Protein AF-G5IZK9-F1 (afdb_monomer_lite)

Structure (mmCIF, N/CA/C/O backbone):
data_AF-G5IZK9-F1
#
_entry.id   AF-G5IZK9-F1
#
loop_
_atom_site.group_PDB
_atom_site.id
_atom_site.type_symbol
_atom_site.label_atom_id
_atom_site.label_alt_id
_atom_site.label_comp_id
_atom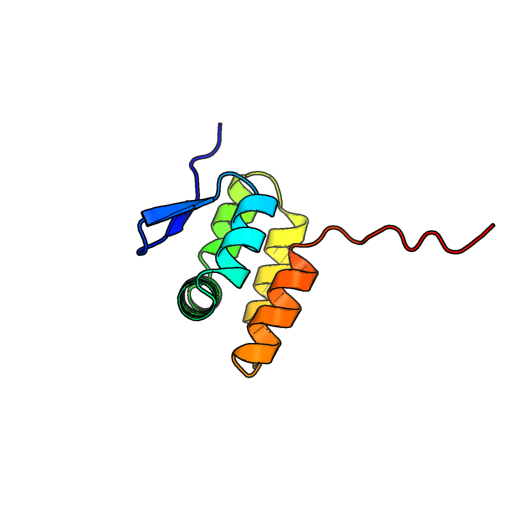_site.label_asym_id
_atom_site.label_entity_id
_atom_site.label_seq_id
_atom_site.pdbx_PDB_ins_code
_atom_site.Cartn_x
_atom_site.Cartn_y
_atom_site.Cartn_z
_atom_site.occupancy
_atom_site.B_iso_or_equiv
_atom_site.auth_seq_id
_atom_site.auth_comp_id
_atom_site.auth_asym_id
_atom_site.auth_atom_id
_atom_site.pdbx_PDB_model_num
ATOM 1 N N . MET A 1 1 ? 0.678 -10.704 -17.414 1.00 66.62 1 MET A N 1
ATOM 2 C CA . MET A 1 1 ? 1.435 -10.135 -16.281 1.00 66.62 1 MET A CA 1
ATOM 3 C C . MET A 1 1 ? 0.705 -8.887 -15.839 1.00 66.62 1 MET A C 1
ATOM 5 O O . MET A 1 1 ? 0.299 -8.144 -16.728 1.00 66.62 1 MET A O 1
ATOM 9 N N . PRO A 1 2 ? 0.484 -8.693 -14.534 1.00 82.00 2 PRO A N 1
ATOM 10 C CA . PRO A 1 2 ? -0.068 -7.442 -14.045 1.00 82.00 2 PRO A CA 1
ATOM 11 C C . PRO A 1 2 ? 0.888 -6.276 -14.330 1.00 82.00 2 PRO A C 1
ATOM 13 O O . PRO A 1 2 ? 2.108 -6.444 -14.323 1.00 82.00 2 PRO A O 1
ATOM 16 N N . GLU A 1 3 ? 0.331 -5.101 -14.602 1.00 89.81 3 GLU A N 1
ATOM 17 C CA . GLU A 1 3 ? 1.081 -3.851 -14.685 1.00 89.81 3 GLU A CA 1
ATOM 18 C C . GLU A 1 3 ? 1.729 -3.467 -13.334 1.00 89.81 3 GLU A C 1
ATOM 20 O O . GLU A 1 3 ? 1.100 -3.625 -12.279 1.00 89.81 3 GLU A O 1
ATOM 25 N N . PRO A 1 4 ? 2.975 -2.946 -13.340 1.00 93.44 4 PRO A N 1
ATOM 26 C CA . PRO A 1 4 ? 3.612 -2.437 -12.130 1.00 93.44 4 PRO A CA 1
ATOM 27 C C . PRO A 1 4 ? 2.895 -1.221 -11.562 1.00 93.44 4 PRO A C 1
ATOM 29 O O . PRO A 1 4 ? 2.374 -0.386 -12.306 1.00 93.44 4 PRO A O 1
ATOM 32 N N . PHE A 1 5 ? 2.994 -1.058 -10.245 1.00 93.31 5 PHE A N 1
ATOM 33 C CA . PHE A 1 5 ? 2.646 0.198 -9.603 1.00 93.31 5 PHE A CA 1
ATOM 34 C C . PHE A 1 5 ? 3.674 1.260 -9.982 1.00 93.31 5 PHE A C 1
ATOM 36 O O . PHE A 1 5 ? 4.877 1.061 -9.795 1.00 93.31 5 PHE A O 1
ATOM 43 N N . ARG A 1 6 ? 3.202 2.385 -10.520 1.00 92.94 6 ARG A N 1
ATOM 44 C CA . ARG A 1 6 ? 4.057 3.498 -10.933 1.00 92.94 6 ARG A CA 1
ATOM 45 C C . ARG A 1 6 ? 4.009 4.601 -9.891 1.00 92.94 6 ARG A C 1
ATOM 47 O O . ARG A 1 6 ? 2.952 5.178 -9.663 1.00 92.94 6 ARG A O 1
ATOM 54 N N . PHE A 1 7 ? 5.156 4.903 -9.302 1.00 92.31 7 PHE A N 1
ATOM 55 C CA . PHE A 1 7 ? 5.316 6.035 -8.398 1.00 92.31 7 PHE A CA 1
ATOM 56 C C . PHE A 1 7 ? 5.581 7.325 -9.179 1.00 92.31 7 PHE A C 1
ATOM 58 O O . PHE A 1 7 ? 6.111 7.294 -10.293 1.00 92.31 7 PHE A O 1
ATOM 65 N N . SER A 1 8 ? 5.263 8.476 -8.583 1.00 88.50 8 SER A N 1
ATOM 66 C CA . SER A 1 8 ? 5.547 9.792 -9.174 1.00 88.50 8 SER A CA 1
ATOM 67 C C . SER A 1 8 ? 7.051 10.051 -9.256 1.00 88.50 8 SER A C 1
ATOM 69 O O . SER A 1 8 ? 7.508 10.749 -10.157 1.00 88.50 8 SER A O 1
ATOM 71 N N . SER A 1 9 ? 7.825 9.448 -8.350 1.00 86.38 9 SER A N 1
ATOM 72 C CA . SER A 1 9 ? 9.290 9.415 -8.379 1.00 86.38 9 SER A CA 1
ATOM 73 C C . SER A 1 9 ? 9.874 8.649 -9.575 1.00 86.38 9 SER A C 1
ATOM 75 O O . SER A 1 9 ? 11.073 8.744 -9.829 1.00 86.38 9 SER A O 1
ATOM 77 N N . GLY A 1 10 ? 9.055 7.905 -10.326 1.00 88.38 10 GLY A N 1
ATOM 78 C CA . GLY A 1 10 ? 9.490 7.069 -11.447 1.00 88.38 10 GLY A CA 1
ATOM 79 C C . GLY A 1 10 ? 9.881 5.644 -11.046 1.00 88.38 10 GLY A C 1
ATOM 80 O O . GLY A 1 10 ? 10.189 4.836 -11.923 1.00 88.38 10 GLY A O 1
ATOM 81 N N . HIS A 1 11 ? 9.832 5.307 -9.752 1.00 90.56 11 HIS A N 1
ATOM 82 C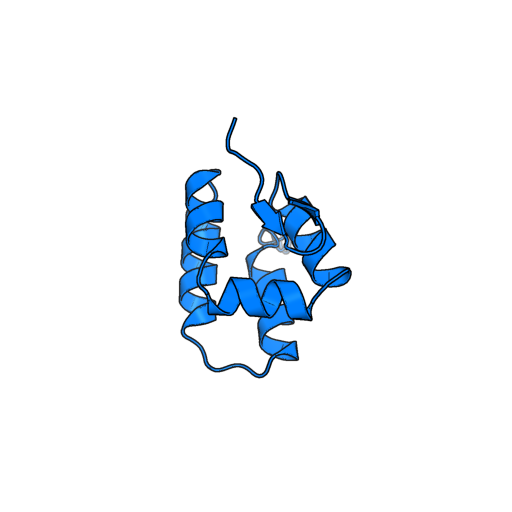 CA . HIS A 1 11 ? 9.991 3.928 -9.299 1.00 90.56 11 HIS A CA 1
ATOM 83 C C . HIS A 1 11 ? 8.828 3.054 -9.779 1.00 90.56 11 HIS A C 1
ATOM 85 O O . HIS A 1 11 ? 7.680 3.497 -9.882 1.00 90.56 11 HIS A O 1
ATOM 91 N N . LEU A 1 12 ? 9.140 1.790 -10.059 1.00 93.12 12 LEU A N 1
ATOM 92 C CA . LEU A 1 12 ? 8.179 0.775 -10.467 1.00 93.12 12 LEU A CA 1
ATOM 93 C C . LEU A 1 12 ? 8.213 -0.365 -9.456 1.00 93.12 12 LEU A C 1
ATOM 95 O O . LEU A 1 12 ? 9.264 -0.975 -9.272 1.00 93.12 12 LEU A O 1
ATOM 99 N N . ALA A 1 13 ? 7.072 -0.672 -8.842 1.00 92.94 13 ALA A N 1
ATOM 100 C CA . ALA A 1 13 ? 6.930 -1.882 -8.042 1.00 92.94 13 ALA A CA 1
ATOM 101 C C . ALA A 1 13 ? 6.210 -2.958 -8.854 1.00 92.94 13 ALA A C 1
ATOM 103 O O . ALA A 1 13 ? 5.057 -2.783 -9.248 1.00 92.94 13 ALA A O 1
ATOM 104 N N . HIS A 1 14 ? 6.898 -4.070 -9.115 1.00 92.00 14 HIS A N 1
ATOM 105 C CA . HIS A 1 14 ? 6.308 -5.238 -9.776 1.00 92.00 14 HIS A CA 1
ATOM 106 C C . HIS A 1 14 ? 5.735 -6.232 -8.765 1.00 92.00 14 HIS A C 1
ATOM 108 O O . HIS A 1 14 ? 4.841 -7.008 -9.096 1.00 92.00 14 HIS A O 1
ATOM 114 N N . THR A 1 15 ? 6.258 -6.212 -7.541 1.00 91.75 15 THR A N 1
ATOM 115 C CA . THR A 1 15 ? 5.921 -7.150 -6.473 1.00 91.75 15 THR A CA 1
ATOM 116 C C . THR A 1 15 ? 5.740 -6.427 -5.140 1.00 91.75 15 THR A C 1
ATOM 118 O O . THR A 1 15 ? 6.137 -5.272 -4.976 1.00 91.75 15 THR A O 1
ATOM 121 N N . VAL A 1 16 ? 5.177 -7.127 -4.155 1.00 91.94 16 VAL A N 1
ATOM 122 C CA . VAL A 1 16 ? 5.098 -6.640 -2.768 1.00 91.94 16 VAL A CA 1
ATOM 123 C C . VAL A 1 16 ? 6.491 -6.350 -2.196 1.00 91.94 16 VAL A C 1
ATOM 125 O O . VAL A 1 16 ? 6.673 -5.362 -1.492 1.00 91.94 16 VAL A O 1
ATOM 128 N N . ALA A 1 17 ? 7.498 -7.152 -2.552 1.00 90.25 17 ALA A N 1
ATOM 129 C CA . ALA A 1 17 ? 8.878 -6.924 -2.132 1.00 90.25 17 ALA A CA 1
ATOM 130 C C . ALA A 1 17 ? 9.450 -5.608 -2.692 1.00 90.25 17 ALA A C 1
ATOM 132 O O . ALA A 1 17 ? 10.084 -4.858 -1.949 1.00 90.25 17 ALA A O 1
ATOM 133 N N . ASP A 1 18 ? 9.176 -5.281 -3.962 1.00 92.12 18 ASP A N 1
ATOM 134 C CA . ASP A 1 18 ? 9.557 -3.979 -4.530 1.00 92.12 18 ASP A CA 1
ATOM 135 C C . ASP A 1 18 ? 8.866 -2.829 -3.787 1.00 92.12 18 ASP A C 1
ATOM 137 O O . ASP A 1 18 ? 9.502 -1.828 -3.458 1.00 92.12 18 ASP A O 1
ATOM 141 N N . LEU A 1 19 ? 7.575 -2.985 -3.473 1.00 92.50 19 LEU A N 1
ATOM 142 C CA . LEU A 1 19 ? 6.808 -1.989 -2.725 1.00 92.50 19 LEU A CA 1
ATOM 143 C C . LEU A 1 19 ? 7.414 -1.731 -1.335 1.00 92.50 19 LEU A C 1
ATOM 145 O O . LEU A 1 19 ? 7.550 -0.573 -0.938 1.00 92.50 19 LEU A O 1
ATOM 149 N N . ILE A 1 20 ? 7.843 -2.777 -0.621 1.00 92.19 20 ILE A N 1
ATOM 150 C CA . ILE A 1 20 ? 8.573 -2.641 0.650 1.00 92.19 20 ILE A CA 1
ATOM 151 C C . ILE A 1 20 ? 9.874 -1.853 0.440 1.00 92.19 20 ILE A C 1
ATOM 153 O O . ILE A 1 20 ? 10.198 -0.978 1.244 1.00 92.19 20 ILE A O 1
ATOM 157 N N . GLY A 1 21 ? 10.605 -2.101 -0.648 1.00 91.25 21 GLY A N 1
ATOM 158 C CA . GLY A 1 21 ? 11.789 -1.316 -1.009 1.00 91.25 21 GLY A CA 1
ATOM 159 C C . GLY A 1 21 ? 11.482 0.181 -1.134 1.00 91.25 21 GLY A C 1
ATOM 160 O O . GLY A 1 21 ? 12.164 1.011 -0.527 1.00 91.25 21 GLY A O 1
ATOM 161 N N . VAL A 1 22 ? 10.397 0.529 -1.831 1.00 91.50 22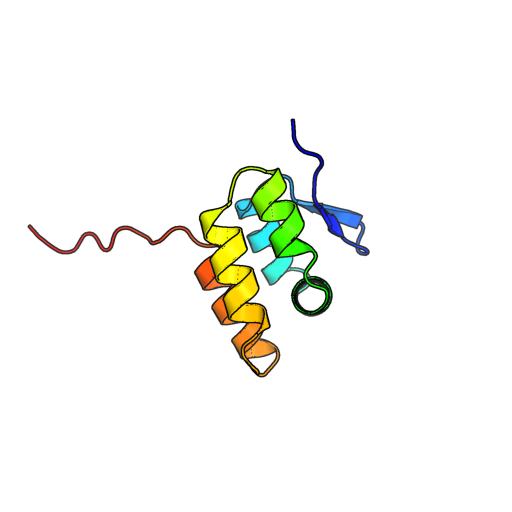 VAL A N 1
ATOM 162 C CA . VAL A 1 22 ? 9.965 1.927 -1.997 1.00 91.50 22 VAL A CA 1
ATOM 163 C C . VAL A 1 22 ? 9.511 2.552 -0.673 1.00 91.50 22 VAL A C 1
ATOM 165 O O . VAL A 1 22 ? 9.782 3.730 -0.444 1.00 91.50 22 VAL A O 1
ATOM 168 N N . CYS A 1 23 ? 8.923 1.782 0.252 1.00 91.75 23 CYS A N 1
ATOM 169 C CA . CYS A 1 23 ? 8.579 2.271 1.597 1.00 91.75 23 CYS A CA 1
ATOM 170 C C . CYS A 1 23 ? 9.793 2.840 2.347 1.00 91.75 23 CYS A C 1
ATOM 172 O O . CYS A 1 23 ? 9.658 3.829 3.066 1.00 91.75 23 CYS A O 1
ATOM 174 N N . HIS A 1 24 ? 10.978 2.254 2.150 1.00 88.38 24 HIS A N 1
ATOM 175 C CA . HIS A 1 24 ? 12.220 2.724 2.767 1.00 88.38 24 HIS A CA 1
ATOM 176 C C . HIS A 1 24 ? 12.856 3.894 2.005 1.00 88.38 24 HIS A C 1
ATOM 178 O O . HIS A 1 24 ? 13.481 4.758 2.614 1.00 88.38 24 HIS A O 1
ATOM 184 N N . GLN A 1 25 ? 12.706 3.933 0.679 1.00 90.31 25 GLN A N 1
ATOM 185 C CA . GLN A 1 25 ? 13.299 4.978 -0.162 1.00 90.31 25 GLN A CA 1
ATOM 186 C C . GLN A 1 25 ? 12.486 6.275 -0.180 1.00 90.31 25 GLN A C 1
ATOM 188 O O . GLN A 1 25 ? 13.051 7.362 -0.284 1.00 90.31 25 GLN A O 1
ATOM 193 N N . SER A 1 26 ? 11.158 6.183 -0.149 1.00 90.12 26 SER A N 1
ATOM 194 C CA . SER A 1 26 ? 10.246 7.317 -0.344 1.00 90.12 26 SER A CA 1
ATOM 195 C C . SER A 1 26 ? 8.996 7.187 0.541 1.00 90.12 26 SER A C 1
ATOM 197 O O . SER A 1 26 ? 7.877 7.059 0.041 1.00 90.12 26 SER A O 1
ATOM 199 N N . PRO A 1 27 ? 9.161 7.262 1.876 1.00 90.62 27 PRO A N 1
ATOM 200 C CA . PRO A 1 27 ? 8.084 7.031 2.844 1.00 90.62 27 PRO A CA 1
ATOM 201 C C . PRO A 1 27 ? 6.896 7.989 2.673 1.00 90.62 27 PRO A C 1
ATOM 203 O O . PRO A 1 27 ? 5.741 7.579 2.738 1.00 90.62 27 PRO A O 1
ATOM 206 N N . GLN A 1 28 ? 7.169 9.266 2.402 1.00 90.38 28 GLN A N 1
ATOM 207 C CA . GLN A 1 28 ? 6.145 10.303 2.222 1.00 90.38 28 GLN A CA 1
ATOM 208 C C . GLN A 1 28 ? 5.282 10.064 0.973 1.00 90.38 28 GLN A C 1
ATOM 210 O O . GLN A 1 28 ? 4.066 10.254 1.001 1.00 90.38 28 GLN A O 1
ATOM 215 N N . GLU A 1 29 ? 5.899 9.595 -0.112 1.00 92.38 29 GLU A N 1
ATOM 216 C CA . GLU A 1 29 ? 5.191 9.251 -1.344 1.00 92.38 29 GLU A CA 1
ATOM 217 C C . GLU A 1 29 ? 4.276 8.040 -1.123 1.00 92.38 29 GLU A C 1
ATOM 219 O O . GLU A 1 29 ? 3.097 8.077 -1.476 1.00 92.38 29 GLU A O 1
ATOM 224 N N . VAL A 1 30 ? 4.783 7.002 -0.455 1.00 92.31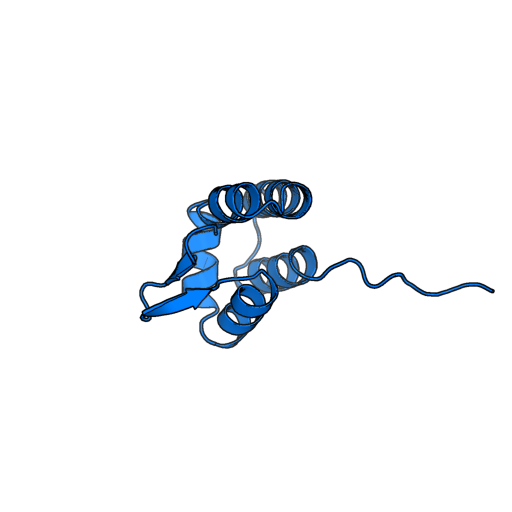 30 VAL A N 1
ATOM 225 C CA . VAL A 1 30 ? 3.996 5.816 -0.098 1.00 92.31 30 VAL A CA 1
ATOM 226 C C . VAL A 1 30 ? 2.793 6.190 0.761 1.00 92.31 30 VAL A C 1
ATOM 228 O O . VAL A 1 30 ? 1.679 5.775 0.464 1.00 92.31 30 VAL A O 1
ATOM 231 N N . ILE A 1 31 ? 2.968 7.029 1.780 1.00 91.88 31 ILE A N 1
ATOM 232 C CA . ILE A 1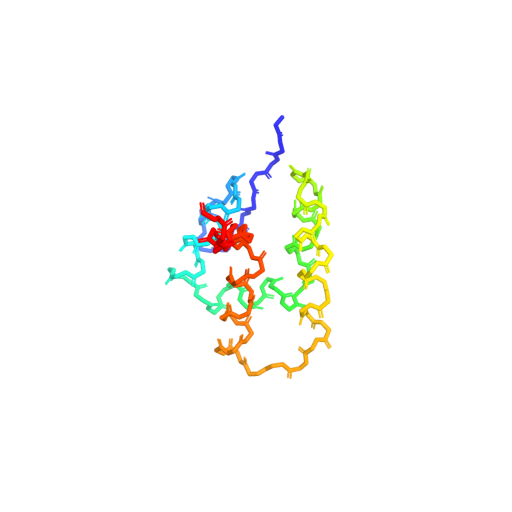 31 ? 1.851 7.466 2.629 1.00 91.88 31 ILE A CA 1
ATOM 233 C C . ILE A 1 31 ? 0.772 8.188 1.807 1.00 91.88 31 ILE A C 1
ATOM 235 O O . ILE A 1 31 ? -0.419 7.998 2.055 1.00 91.88 31 ILE A O 1
ATOM 239 N N . SER A 1 32 ? 1.160 8.983 0.806 1.00 92.38 32 SER A N 1
ATOM 240 C CA . SER A 1 32 ? 0.216 9.665 -0.087 1.00 92.38 32 SER A CA 1
ATOM 241 C C . SER A 1 32 ? -0.641 8.678 -0.894 1.00 92.38 32 SER A C 1
ATOM 243 O O . SER A 1 32 ? -1.873 8.781 -0.905 1.00 92.38 32 SER A O 1
ATOM 245 N N . TYR A 1 33 ? -0.012 7.664 -1.494 1.00 92.56 33 TYR A N 1
ATOM 246 C CA . TYR A 1 33 ? -0.709 6.602 -2.232 1.00 92.56 33 TYR A CA 1
ATOM 247 C C . TYR A 1 33 ? -1.548 5.694 -1.324 1.00 92.56 33 TYR A C 1
ATOM 249 O O . TYR A 1 33 ? -2.646 5.271 -1.695 1.00 92.56 33 TYR A O 1
ATOM 257 N N . LEU A 1 34 ? -1.078 5.449 -0.099 1.00 91.56 34 LEU A N 1
ATOM 258 C CA . LEU A 1 34 ? -1.820 4.703 0.911 1.00 91.56 34 LEU A CA 1
ATOM 259 C C . LEU A 1 34 ? -3.096 5.441 1.314 1.00 91.56 34 LEU A C 1
ATOM 261 O O . LEU A 1 34 ? -4.164 4.841 1.324 1.00 91.56 34 LEU A O 1
ATOM 265 N N . LYS A 1 35 ? -3.022 6.749 1.582 1.00 89.50 35 LYS A N 1
ATOM 266 C CA . LYS A 1 35 ? -4.200 7.579 1.896 1.00 89.50 35 LYS A CA 1
ATOM 267 C C . LYS A 1 35 ? -5.200 7.620 0.733 1.00 89.50 35 LYS A C 1
ATOM 269 O O . LYS A 1 35 ? -6.410 7.609 0.967 1.00 89.50 35 LYS A O 1
ATOM 274 N N . SER A 1 36 ? -4.697 7.607 -0.500 1.00 91.25 36 SER A N 1
ATOM 275 C CA . SER A 1 36 ? -5.507 7.621 -1.727 1.00 91.25 36 SER A CA 1
ATOM 276 C C . SER A 1 36 ? -6.224 6.290 -2.005 1.00 91.25 36 SER A C 1
ATOM 278 O O . SER A 1 36 ? -7.229 6.272 -2.716 1.00 91.25 36 SER A O 1
ATOM 280 N N . GLY A 1 37 ? -5.776 5.185 -1.394 1.00 91.62 37 GLY A N 1
ATOM 281 C CA . GLY A 1 37 ? -6.361 3.858 -1.604 1.00 91.62 37 GLY A CA 1
ATOM 282 C C . GLY A 1 37 ? -5.985 3.250 -2.959 1.00 91.62 37 GLY A C 1
ATOM 283 O O . GLY A 1 37 ? -6.765 2.506 -3.551 1.00 91.62 37 GLY A O 1
ATOM 284 N N . ASP A 1 38 ? -4.808 3.585 -3.492 1.00 92.94 38 ASP A N 1
ATOM 285 C CA . ASP A 1 38 ? -4.326 3.002 -4.750 1.00 92.94 38 ASP A CA 1
ATOM 286 C C . ASP A 1 38 ? -3.693 1.622 -4.532 1.00 92.94 38 ASP A C 1
ATOM 288 O O . ASP A 1 38 ? -3.838 0.726 -5.367 1.00 92.94 38 ASP A O 1
ATOM 292 N N . PHE A 1 39 ? -3.058 1.406 -3.374 1.00 94.00 39 PHE A N 1
ATOM 293 C CA . PHE A 1 39 ? -2.430 0.124 -3.058 1.00 94.00 39 PHE A CA 1
ATOM 294 C C . PHE A 1 39 ? -3.434 -1.017 -2.918 1.00 94.00 39 PHE A C 1
ATOM 296 O O . PHE A 1 39 ? -3.178 -2.087 -3.451 1.00 94.00 39 PHE A O 1
ATOM 303 N N . GLU A 1 40 ? -4.588 -0.812 -2.277 1.00 93.88 40 GLU A N 1
ATOM 304 C CA . GLU A 1 40 ? -5.624 -1.854 -2.143 1.00 93.88 40 GLU A CA 1
ATOM 305 C C . GLU A 1 40 ? -6.093 -2.367 -3.520 1.00 93.88 40 GLU A C 1
ATOM 307 O O . GLU A 1 40 ? -6.204 -3.579 -3.730 1.00 93.88 40 GLU A O 1
ATOM 312 N N . LYS A 1 41 ? -6.255 -1.469 -4.500 1.00 92.50 41 LYS A N 1
ATOM 313 C CA . LYS A 1 41 ? -6.631 -1.825 -5.878 1.00 92.50 41 LYS A CA 1
ATOM 314 C C . LYS A 1 41 ? -5.520 -2.586 -6.593 1.00 92.50 41 LYS A C 1
ATOM 316 O O . LYS A 1 41 ? -5.785 -3.611 -7.218 1.00 92.50 41 LYS A O 1
ATOM 321 N N . TRP A 1 42 ? -4.285 -2.094 -6.505 1.00 94.56 42 TRP A N 1
ATOM 322 C CA . TRP A 1 42 ? -3.149 -2.720 -7.176 1.00 94.56 42 TRP A CA 1
ATOM 323 C C . TRP A 1 42 ? -2.793 -4.083 -6.570 1.00 94.56 42 TRP A C 1
ATOM 325 O O . TRP A 1 42 ? -2.602 -5.045 -7.309 1.00 94.56 42 TRP A O 1
ATOM 335 N N . LEU A 1 43 ? -2.795 -4.201 -5.240 1.00 94.06 43 LEU A N 1
ATOM 336 C CA . LEU A 1 43 ? -2.551 -5.458 -4.527 1.00 94.06 43 LEU A CA 1
ATOM 337 C C . LEU A 1 43 ? -3.584 -6.522 -4.914 1.00 94.06 43 LEU A C 1
ATOM 339 O O . LEU A 1 43 ? -3.214 -7.639 -5.263 1.00 94.06 43 LEU A O 1
ATOM 343 N N . ALA A 1 44 ? -4.872 -6.166 -4.952 1.00 93.62 44 ALA A N 1
ATOM 344 C CA . ALA A 1 44 ? -5.911 -7.080 -5.425 1.00 93.62 44 ALA A CA 1
ATOM 345 C C . ALA A 1 44 ? -5.691 -7.491 -6.892 1.00 93.62 44 ALA A C 1
ATOM 347 O O . ALA A 1 44 ? -5.883 -8.652 -7.248 1.00 93.62 44 ALA A O 1
ATOM 348 N N . TYR A 1 45 ? -5.254 -6.554 -7.736 1.00 92.88 45 TYR A N 1
ATOM 349 C CA . TYR A 1 45 ? -5.000 -6.797 -9.154 1.00 92.88 45 TYR A CA 1
ATOM 350 C C . TYR A 1 45 ? -3.821 -7.751 -9.411 1.00 92.88 45 TYR A C 1
ATOM 352 O O . TYR A 1 45 ? -3.898 -8.573 -10.325 1.00 92.88 45 TYR A O 1
ATOM 360 N N . ILE A 1 46 ? -2.760 -7.702 -8.599 1.00 92.31 46 ILE A N 1
ATOM 361 C CA . ILE A 1 46 ? -1.626 -8.638 -8.711 1.00 92.31 46 ILE A CA 1
ATOM 362 C C . ILE A 1 46 ? -1.888 -10.007 -8.056 1.00 92.31 46 ILE A C 1
ATOM 364 O O . ILE A 1 46 ? -1.048 -10.895 -8.163 1.00 92.31 46 ILE A O 1
ATOM 368 N N . GLY A 1 47 ? -3.051 -10.191 -7.418 1.00 91.25 47 GLY A N 1
ATOM 369 C CA . GLY A 1 47 ? -3.465 -11.435 -6.757 1.00 91.25 47 GLY A CA 1
ATOM 370 C C . GLY A 1 47 ? -3.338 -11.427 -5.229 1.00 91.25 47 GLY A C 1
ATOM 371 O O . GLY A 1 47 ? -3.863 -12.326 -4.572 1.00 91.25 47 GLY A O 1
ATOM 372 N N . GLU A 1 48 ? -2.757 -10.380 -4.642 1.00 91.94 48 GLU A N 1
ATOM 373 C CA . GLU A 1 48 ? -2.515 -10.213 -3.201 1.00 91.94 48 GLU A CA 1
ATOM 374 C C . GLU A 1 48 ? -3.779 -9.728 -2.467 1.00 91.94 48 GLU A C 1
ATOM 376 O O . GLU A 1 48 ? -3.817 -8.684 -1.813 1.00 91.94 48 GLU A O 1
ATOM 381 N N . THR A 1 49 ? -4.864 -10.493 -2.602 1.00 91.12 49 THR A N 1
ATOM 382 C CA . THR A 1 49 ? -6.204 -10.115 -2.120 1.00 91.12 49 THR A CA 1
ATOM 383 C C . THR A 1 49 ? -6.276 -10.025 -0.592 1.00 91.12 49 THR A C 1
ATOM 385 O O . THR A 1 49 ? -7.002 -9.191 -0.052 1.00 91.12 49 THR A O 1
ATOM 388 N N . GLU A 1 50 ? -5.527 -10.866 0.126 1.00 90.88 50 GLU A N 1
ATOM 389 C CA . GLU A 1 50 ? -5.462 -10.808 1.592 1.00 90.88 50 GLU A CA 1
ATOM 390 C C . GLU A 1 50 ? -4.743 -9.547 2.076 1.00 90.88 50 GLU A C 1
ATOM 392 O O . GLU A 1 50 ? -5.243 -8.856 2.964 1.00 90.88 50 GLU A O 1
ATOM 397 N N . ILE A 1 51 ? -3.609 -9.209 1.455 1.00 92.50 51 ILE A N 1
ATOM 398 C CA . ILE A 1 51 ? -2.857 -7.989 1.766 1.00 92.50 51 ILE A CA 1
ATOM 399 C C . ILE A 1 51 ? -3.697 -6.759 1.417 1.00 92.50 51 ILE A C 1
ATOM 401 O O . ILE A 1 51 ? -3.812 -5.850 2.231 1.00 92.50 51 ILE A O 1
ATOM 405 N N . SER A 1 52 ? -4.358 -6.759 0.256 1.00 94.25 52 SER A N 1
ATOM 406 C CA . SER A 1 52 ? -5.273 -5.694 -0.173 1.00 94.25 52 SER A CA 1
ATOM 407 C C . SER A 1 52 ? -6.312 -5.347 0.899 1.00 94.25 52 SER A C 1
ATOM 409 O O . SER A 1 52 ? -6.437 -4.182 1.276 1.00 94.25 52 SER A O 1
ATOM 411 N N . LYS A 1 53 ? -6.989 -6.356 1.466 1.00 93.06 53 LYS A N 1
ATOM 412 C CA . LYS A 1 53 ? -7.974 -6.154 2.541 1.00 93.06 53 LYS A CA 1
ATOM 413 C C . LYS A 1 53 ? -7.350 -5.566 3.803 1.00 93.06 53 LYS A C 1
ATOM 415 O O . LYS A 1 53 ? -7.881 -4.608 4.351 1.00 93.06 53 LYS A O 1
ATOM 420 N N . LYS A 1 54 ? -6.209 -6.102 4.246 1.00 92.56 54 LYS A N 1
ATOM 421 C CA . LYS A 1 54 ? -5.505 -5.589 5.432 1.00 92.56 54 LYS A CA 1
ATOM 422 C C . LYS A 1 54 ? -5.059 -4.137 5.245 1.00 92.56 54 LYS A C 1
ATOM 424 O O . LYS A 1 54 ? -5.145 -3.343 6.175 1.00 92.56 54 LYS A O 1
ATOM 429 N N . VAL A 1 55 ? -4.611 -3.775 4.043 1.00 93.44 55 VAL A N 1
ATOM 430 C CA . VAL A 1 55 ? -4.238 -2.398 3.690 1.00 93.44 55 VAL A CA 1
ATOM 431 C C . VAL A 1 55 ? -5.458 -1.475 3.696 1.00 93.44 55 VAL A C 1
ATOM 433 O O . VAL A 1 55 ? -5.372 -0.358 4.204 1.00 93.44 55 VAL A O 1
ATOM 436 N N . GLU A 1 56 ? -6.601 -1.942 3.194 1.00 93.50 56 GLU A N 1
ATOM 437 C CA . GLU A 1 56 ? -7.861 -1.195 3.246 1.00 93.50 56 GLU A CA 1
ATOM 438 C C . GLU A 1 56 ? -8.301 -0.936 4.699 1.00 93.50 56 GLU A C 1
ATOM 440 O O . GLU A 1 56 ? -8.713 0.174 5.045 1.00 93.50 56 GLU A O 1
ATOM 445 N N . GLU A 1 57 ? -8.194 -1.941 5.574 1.00 92.25 57 GLU A N 1
ATOM 446 C CA . GLU A 1 57 ? -8.467 -1.793 7.008 1.00 92.25 57 GLU A CA 1
ATOM 447 C C . GLU A 1 57 ? -7.490 -0.824 7.673 1.00 92.25 57 GLU A C 1
ATOM 449 O O . GLU A 1 57 ? -7.917 0.074 8.399 1.00 92.25 57 GLU A O 1
ATOM 454 N N . LEU A 1 58 ? -6.196 -0.940 7.364 1.00 91.12 58 LEU A N 1
ATOM 455 C CA . LEU A 1 58 ? -5.164 -0.042 7.869 1.00 91.12 58 LEU A CA 1
ATOM 456 C C . LEU A 1 58 ? -5.456 1.418 7.511 1.00 91.12 58 LEU A C 1
ATOM 458 O O . LEU A 1 58 ? -5.333 2.303 8.354 1.00 91.12 58 LEU A O 1
ATOM 462 N N . ARG A 1 59 ? -5.877 1.676 6.268 1.00 90.06 59 ARG A N 1
ATOM 463 C CA . ARG A 1 59 ? -6.205 3.020 5.775 1.00 90.06 59 ARG A CA 1
ATOM 464 C C . ARG A 1 59 ? -7.364 3.666 6.535 1.00 90.06 59 ARG A C 1
ATOM 466 O O . ARG A 1 59 ? -7.409 4.890 6.644 1.00 90.06 59 ARG A O 1
ATOM 473 N N . LYS A 1 60 ? -8.302 2.868 7.052 1.00 89.06 60 LYS A N 1
ATOM 474 C CA . LYS A 1 60 ? -9.451 3.354 7.836 1.00 89.06 60 LYS A CA 1
ATOM 475 C C . LYS A 1 60 ? -9.058 3.776 9.253 1.00 89.06 60 LYS A C 1
ATOM 477 O O . LYS A 1 60 ? -9.837 4.466 9.911 1.00 89.06 60 LYS A O 1
ATOM 482 N N . ILE A 1 61 ? -7.877 3.381 9.726 1.00 88.38 61 ILE A N 1
ATOM 483 C CA . ILE A 1 61 ? -7.385 3.725 11.057 1.00 88.38 61 ILE A CA 1
ATOM 484 C C . ILE A 1 61 ? -6.631 5.058 10.997 1.00 88.38 61 ILE A C 1
ATOM 486 O O . ILE A 1 61 ? -5.771 5.286 10.147 1.00 88.38 61 ILE A O 1
ATOM 490 N N . LEU A 1 62 ? -6.947 5.954 11.934 1.00 81.69 62 LEU A N 1
ATOM 491 C CA . LEU A 1 62 ? -6.244 7.223 12.097 1.00 81.69 62 LEU A CA 1
ATOM 492 C C . LEU A 1 62 ? -4.917 6.993 12.826 1.00 81.69 62 LEU A C 1
ATOM 494 O O . LEU A 1 62 ? -4.872 6.942 14.054 1.00 81.69 62 LEU A O 1
ATOM 498 N N . PHE A 1 63 ? -3.839 6.883 12.056 1.00 83.00 63 PHE A N 1
ATOM 499 C CA . PHE A 1 63 ? -2.469 6.848 12.559 1.00 83.00 63 PHE A CA 1
ATOM 500 C C . PHE A 1 63 ? -1.726 8.153 12.259 1.00 83.00 63 PHE A C 1
ATOM 502 O O . PHE A 1 63 ? -2.039 8.871 11.308 1.00 83.00 63 PHE A O 1
ATOM 509 N N . ILE A 1 64 ? -0.694 8.436 13.056 1.00 89.62 64 ILE A N 1
ATOM 510 C CA . ILE A 1 64 ? 0.360 9.364 12.639 1.00 89.62 64 ILE A CA 1
ATOM 511 C C . ILE A 1 64 ? 1.174 8.729 11.508 1.00 89.62 64 ILE A C 1
ATOM 513 O O . ILE A 1 64 ? 1.311 7.511 11.447 1.00 89.62 64 ILE A O 1
ATOM 517 N N . GLU A 1 65 ? 1.736 9.552 10.629 1.00 88.50 65 GLU A N 1
ATOM 518 C CA . GLU A 1 65 ? 2.409 9.113 9.398 1.00 88.50 65 GLU A CA 1
ATOM 519 C C . GLU A 1 65 ? 3.490 8.044 9.611 1.00 88.50 65 GLU A C 1
ATOM 521 O O . GLU A 1 65 ? 3.543 7.064 8.869 1.00 88.50 65 GLU A O 1
ATOM 526 N N . GLU A 1 66 ? 4.313 8.197 10.651 1.00 87.69 66 GLU A N 1
ATOM 527 C CA . GLU A 1 66 ? 5.365 7.228 10.973 1.00 87.69 66 GLU A CA 1
ATOM 528 C C . GLU A 1 66 ? 4.792 5.859 11.373 1.00 87.69 66 GLU A C 1
ATOM 530 O O . GLU A 1 66 ? 5.262 4.824 10.901 1.00 87.69 66 GLU A O 1
ATOM 535 N N . GLU A 1 67 ? 3.755 5.848 12.213 1.00 89.88 67 GLU A N 1
ATOM 536 C CA . GLU A 1 67 ? 3.085 4.613 12.634 1.00 89.88 67 GLU A CA 1
ATOM 537 C C . GLU A 1 67 ? 2.329 3.983 11.461 1.00 89.88 67 GLU A C 1
ATOM 539 O O . GLU A 1 67 ? 2.390 2.777 11.248 1.00 89.88 67 GLU A O 1
ATOM 544 N N . GLN A 1 68 ? 1.687 4.807 10.631 1.00 90.06 68 GLN A N 1
ATOM 545 C CA . GLN A 1 68 ? 0.973 4.343 9.448 1.00 90.06 68 GLN A CA 1
ATOM 546 C C . GLN A 1 68 ? 1.907 3.589 8.495 1.00 90.06 68 GLN A C 1
ATOM 548 O O . GLN A 1 68 ? 1.547 2.526 7.993 1.00 90.06 68 GLN A O 1
ATOM 553 N N . LEU A 1 69 ? 3.120 4.104 8.279 1.00 91.50 69 LEU A N 1
ATOM 554 C CA . LEU A 1 69 ? 4.117 3.441 7.446 1.00 91.50 69 LEU A CA 1
ATOM 555 C C . LEU A 1 69 ? 4.641 2.148 8.083 1.00 91.50 69 LEU A C 1
ATOM 557 O O . LEU A 1 69 ? 4.762 1.142 7.389 1.00 91.50 69 LEU A O 1
ATOM 561 N N . LYS A 1 70 ? 4.927 2.149 9.392 1.00 91.38 70 LYS A N 1
ATOM 562 C CA . LYS A 1 70 ? 5.375 0.945 10.114 1.00 91.38 70 LYS A CA 1
ATOM 563 C C . LYS A 1 70 ? 4.353 -0.182 10.006 1.00 91.38 70 LYS A C 1
ATOM 565 O O . LYS A 1 70 ? 4.707 -1.295 9.626 1.00 91.38 70 LYS A O 1
ATOM 570 N N . GLN A 1 71 ? 3.088 0.120 10.284 1.00 91.38 71 GLN A N 1
ATOM 571 C CA . GLN A 1 71 ? 1.999 -0.845 10.175 1.00 91.38 71 GLN A CA 1
ATOM 572 C C . GLN A 1 71 ? 1.779 -1.293 8.725 1.00 91.38 71 GLN A C 1
ATOM 574 O O . GLN A 1 71 ? 1.539 -2.470 8.471 1.00 91.38 71 GLN A O 1
ATOM 579 N N . PHE A 1 72 ? 1.919 -0.384 7.756 1.00 92.44 72 PHE A N 1
ATOM 580 C CA . PHE A 1 72 ? 1.833 -0.735 6.341 1.00 92.44 72 PHE A CA 1
ATOM 581 C C . PHE A 1 72 ? 2.912 -1.742 5.941 1.00 92.44 72 PHE A C 1
ATOM 583 O O . PHE A 1 72 ? 2.587 -2.775 5.366 1.00 92.44 72 PHE A O 1
ATOM 590 N N . ILE A 1 73 ? 4.171 -1.504 6.315 1.00 92.19 73 ILE A N 1
ATOM 591 C CA . ILE A 1 73 ? 5.269 -2.443 6.053 1.00 92.19 73 ILE A CA 1
ATOM 592 C C . ILE A 1 73 ? 4.990 -3.801 6.715 1.00 92.19 73 ILE A C 1
ATOM 594 O O . ILE A 1 73 ? 5.152 -4.825 6.058 1.00 92.19 73 ILE A O 1
ATOM 598 N N . GLN A 1 74 ? 4.496 -3.824 7.959 1.00 91.50 74 GLN A N 1
ATOM 599 C CA . GLN A 1 74 ? 4.121 -5.074 8.638 1.00 91.50 74 GLN A CA 1
ATOM 600 C C . GLN A 1 74 ? 3.019 -5.847 7.904 1.00 91.50 74 GLN A C 1
ATOM 602 O O . GLN A 1 74 ? 3.064 -7.071 7.858 1.00 91.50 74 GLN A O 1
ATOM 607 N N . VAL A 1 75 ? 2.040 -5.151 7.320 1.00 91.75 75 VAL A N 1
ATOM 608 C CA . VAL A 1 75 ? 0.976 -5.780 6.524 1.00 91.75 75 VAL A CA 1
ATOM 609 C C . VAL A 1 75 ? 1.512 -6.366 5.215 1.00 91.75 75 VAL A C 1
ATOM 611 O O . VAL A 1 75 ? 1.027 -7.409 4.777 1.00 91.75 75 VAL A O 1
ATOM 614 N N . LEU A 1 76 ? 2.480 -5.694 4.584 1.00 90.12 76 LEU A N 1
ATOM 615 C CA . LEU A 1 76 ? 3.108 -6.151 3.343 1.00 90.12 76 LEU A CA 1
ATOM 616 C C . LEU A 1 76 ? 4.059 -7.330 3.561 1.00 90.12 76 LEU A C 1
ATOM 618 O O . LEU A 1 76 ? 4.259 -8.135 2.653 1.00 90.12 76 LEU A O 1
ATOM 622 N N . GLN A 1 77 ? 4.676 -7.426 4.737 1.00 86.81 77 GLN A N 1
ATOM 623 C CA . GLN A 1 77 ? 5.479 -8.589 5.069 1.00 86.81 77 GLN A CA 1
ATOM 624 C C . GLN A 1 77 ? 4.553 -9.806 5.205 1.00 86.81 77 GLN A C 1
ATOM 626 O O . GLN A 1 77 ? 3.515 -9.724 5.870 1.00 86.81 77 GLN A O 1
ATOM 631 N N . PRO A 1 78 ? 4.898 -10.955 4.595 1.00 69.12 78 PRO A N 1
ATOM 632 C CA . PRO A 1 78 ? 4.206 -12.188 4.926 1.00 69.12 78 PRO A CA 1
ATOM 633 C C . PRO A 1 78 ? 4.315 -12.385 6.442 1.00 69.12 78 PRO A C 1
ATOM 635 O O . PRO A 1 78 ? 5.335 -11.995 7.020 1.00 69.12 78 PRO A O 1
ATOM 638 N N . PRO A 1 79 ? 3.305 -12.977 7.105 1.00 59.75 79 PRO A N 1
ATOM 639 C CA . PRO A 1 79 ? 3.514 -13.44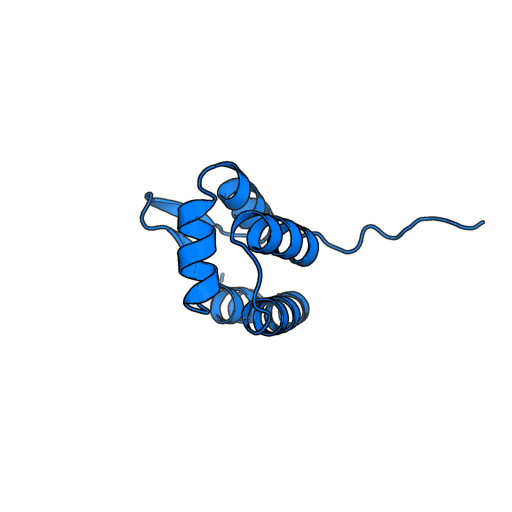1 8.461 1.00 59.75 79 PRO A CA 1
ATOM 640 C C . PRO A 1 79 ? 4.694 -14.403 8.370 1.00 59.75 79 PRO A C 1
ATOM 642 O O . PRO A 1 79 ? 4.569 -15.488 7.798 1.00 59.75 79 PRO A O 1
ATOM 645 N N . GLU A 1 80 ? 5.866 -13.990 8.859 1.00 49.06 80 GLU A N 1
ATOM 646 C CA . GLU A 1 80 ? 6.877 -14.957 9.228 1.00 49.06 80 GLU A CA 1
ATOM 647 C C . GLU A 1 80 ? 6.119 -15.929 10.110 1.00 49.06 80 GLU A C 1
ATOM 649 O O . GLU A 1 80 ? 5.557 -15.548 11.141 1.00 49.06 80 GLU A O 1
ATOM 654 N N . THR A 1 81 ? 5.997 -17.160 9.620 1.00 42.38 81 THR A N 1
ATOM 655 C CA . THR A 1 81 ? 5.683 -18.306 10.446 1.00 42.38 81 THR A CA 1
ATOM 656 C C . THR A 1 81 ? 6.552 -18.109 11.675 1.00 42.38 81 THR A C 1
ATOM 658 O O . THR A 1 81 ? 7.771 -18.251 11.588 1.00 42.38 81 THR A O 1
ATOM 661 N N . SER A 1 82 ? 5.951 -17.668 12.783 1.00 42.62 82 SER A N 1
ATOM 662 C CA . SER A 1 82 ? 6.562 -17.800 14.089 1.00 42.62 82 SER A CA 1
ATOM 663 C C . SER A 1 82 ? 6.716 -19.298 14.237 1.00 42.62 82 SER A C 1
ATOM 665 O O . SER A 1 82 ? 5.789 -20.005 14.619 1.00 42.62 82 SER A O 1
ATOM 667 N N . ALA A 1 83 ? 7.865 -19.790 13.784 1.00 45.62 83 ALA A N 1
ATOM 668 C CA . ALA A 1 83 ? 8.387 -21.093 14.093 1.00 45.62 83 ALA A CA 1
ATOM 669 C C . ALA A 1 83 ? 8.762 -21.026 15.571 1.00 45.62 83 ALA A C 1
ATOM 671 O O . ALA A 1 83 ? 9.918 -20.867 15.948 1.00 45.62 83 ALA A O 1
ATOM 672 N N . THR A 1 84 ? 7.740 -21.071 16.409 1.00 57.28 84 THR A N 1
ATOM 673 C CA . THR A 1 84 ? 7.842 -21.542 17.776 1.00 57.28 84 THR A CA 1
ATOM 674 C C . THR A 1 84 ? 7.032 -22.823 17.845 1.00 57.28 84 THR A C 1
ATOM 676 O O . THR A 1 84 ? 5.869 -22.829 17.455 1.00 57.28 84 THR A O 1
ATOM 679 N N . GLU A 1 85 ? 7.698 -23.859 18.364 1.00 48.16 85 GLU A N 1
ATOM 680 C CA . GLU A 1 85 ? 7.206 -25.199 18.722 1.00 48.16 85 GLU A CA 1
ATOM 681 C C . GLU A 1 85 ? 7.240 -26.202 17.549 1.00 48.16 85 GLU A C 1
ATOM 683 O O . GLU A 1 85 ? 6.509 -26.079 16.575 1.00 48.16 85 GLU A O 1
ATOM 688 N N . THR A 1 86 ? 8.092 -27.237 17.545 1.00 40.75 86 THR A N 1
ATOM 689 C CA . THR A 1 86 ? 8.500 -28.139 18.645 1.00 40.75 86 THR A CA 1
ATOM 690 C C . THR A 1 86 ? 9.892 -28.723 18.406 1.00 40.75 86 THR A C 1
ATOM 692 O O . THR A 1 86 ? 10.205 -29.009 17.229 1.00 40.75 86 THR A O 1
#

pLDDT: mean 86.55, std 13.13, range [40.75, 94.56]

Radius of gyration: 13.08 Å; chains: 1; bounding box: 23×38×35 Å

Foldseek 3Di:
DAAFDAFPVRQTHPALVSVLVCCVVPVPSNLVCLLVLVCLVSCVRSVNNQLSVQSVVLNPDDDDSVVSSVSNSVSSDDPPPPPDDD

Organism: NCBI:txid423471

Sequence (86 aa):
MPEPFRFSSGHLAHTVADLIGVCHQSPQEVISYLKSGDFEKWLAYIGETEISKKVEELRKILFIEEEQLKQFIQVLQPPETSATET

Secondary structure (DSSP, 8-state):
-PPPEEPTTS-EESSHHHHHHHHHH-HHHHHHHHHHTHHHHHHHHHT-HHHHHHHHHHHHS---HHHHHHHHHHHHS---------